Protein AF-A0A525CB48-F1 (afdb_monomer_lite)

Foldseek 3Di:
DDPDPDDLVRVLVVLLVVLLVVQVVVCVVVVDGDQEDEDDQQDDDPSNLNSSVSSRHQAYEGCPDDADDPPPRRSYHHDDDDDPPPDDVVVVVSCVVRVPPPDPPPVVPPDD

pLDDT: mean 87.12, std 16.51, range [39.09, 98.69]

Sequence (112 aa):
PSCYKETTEQFIFRVEQELRQSREALEALSGGPITALAWPWGAYCRAGQRAAQAAGFELLFTTKRGAVRKGSNPLAISRLEVRPHKGLSWFSNRMTIYSQSQFASLYSRIRL

Structure (mmCIF, N/CA/C/O backbone):
data_AF-A0A525CB48-F1
#
_entry.id   AF-A0A525CB48-F1
#
loop_
_atom_site.group_PDB
_atom_site.id
_atom_site.type_symbol
_atom_site.label_atom_id
_atom_site.label_alt_id
_atom_site.label_comp_id
_atom_site.label_asym_id
_atom_site.label_entity_id
_atom_site.label_seq_id
_atom_site.pdbx_PDB_ins_code
_atom_site.Cartn_x
_atom_site.Cartn_y
_atom_site.Cartn_z
_atom_site.occupancy
_atom_site.B_iso_or_equiv
_atom_site.auth_seq_id
_atom_site.auth_comp_id
_atom_site.auth_asym_id
_atom_site.auth_atom_id
_atom_site.pdbx_PDB_model_num
ATOM 1 N N . PRO A 1 1 ? -7.698 32.777 -1.519 1.00 44.69 1 PRO A N 1
ATOM 2 C CA . PRO A 1 1 ? -8.746 31.784 -1.171 1.00 44.69 1 PRO A CA 1
ATOM 3 C C . PRO A 1 1 ? -8.327 30.380 -1.632 1.00 44.69 1 PRO A C 1
ATOM 5 O O . PRO A 1 1 ? -8.231 30.136 -2.829 1.00 44.69 1 PRO A O 1
ATOM 8 N N . SER A 1 2 ? -7.980 29.497 -0.692 1.00 44.84 2 SER A N 1
ATOM 9 C CA . SER A 1 2 ? -7.619 28.108 -1.007 1.00 44.84 2 SER A CA 1
ATOM 10 C C . SER A 1 2 ? -8.857 27.362 -1.515 1.00 44.84 2 SER A C 1
ATOM 12 O O . SER A 1 2 ? -9.867 27.321 -0.821 1.00 44.84 2 SER A O 1
ATOM 14 N N . CYS A 1 3 ? -8.798 26.783 -2.718 1.00 46.72 3 CYS A N 1
ATOM 15 C CA . CYS A 1 3 ? -9.889 25.999 -3.320 1.00 46.72 3 CYS A CA 1
ATOM 16 C C . CYS A 1 3 ? -10.165 24.648 -2.625 1.00 46.72 3 CYS A C 1
ATOM 18 O O . CYS A 1 3 ? -11.001 23.886 -3.105 1.00 46.72 3 CYS A O 1
ATOM 20 N N . TYR A 1 4 ? -9.494 24.330 -1.516 1.00 57.72 4 TYR A N 1
ATOM 21 C CA . TYR A 1 4 ? -9.721 23.096 -0.763 1.00 57.72 4 TYR A CA 1
ATOM 22 C C . TYR A 1 4 ? -10.636 23.371 0.432 1.00 57.72 4 TYR A C 1
ATOM 24 O O . TYR A 1 4 ? -10.263 24.089 1.356 1.00 57.72 4 TYR A O 1
ATOM 32 N N . LYS A 1 5 ? -11.857 22.823 0.379 1.00 80.94 5 LYS A N 1
ATOM 33 C CA . LYS A 1 5 ? -12.928 23.039 1.370 1.00 80.94 5 LYS A CA 1
ATOM 34 C C . LYS A 1 5 ? -12.810 22.179 2.638 1.00 80.94 5 LYS A C 1
ATOM 36 O O . LYS A 1 5 ? -13.610 22.370 3.545 1.00 80.94 5 LYS A O 1
ATOM 41 N N . GLU A 1 6 ? -11.870 21.239 2.698 1.00 90.56 6 GLU A N 1
ATOM 42 C CA . GLU A 1 6 ? -11.738 20.283 3.808 1.00 90.56 6 GLU A CA 1
ATOM 43 C C . GLU A 1 6 ? -10.458 20.513 4.629 1.00 90.56 6 GLU A C 1
ATOM 45 O O . GLU A 1 6 ? -9.407 20.856 4.080 1.00 90.56 6 GLU A O 1
ATOM 50 N N . THR A 1 7 ? -10.542 20.316 5.950 1.00 94.44 7 THR A N 1
ATOM 51 C CA . THR A 1 7 ? -9.368 20.255 6.837 1.00 94.44 7 THR A CA 1
ATOM 52 C C . THR A 1 7 ? -8.618 18.930 6.673 1.00 94.44 7 THR A C 1
ATOM 54 O O . THR A 1 7 ? -9.118 17.975 6.074 1.00 94.44 7 THR A O 1
ATOM 57 N N . THR A 1 8 ? -7.411 18.835 7.241 1.00 94.31 8 THR A N 1
ATOM 58 C CA . THR A 1 8 ? -6.626 17.587 7.215 1.00 94.31 8 THR A CA 1
ATOM 59 C C . THR A 1 8 ? -7.371 16.441 7.904 1.00 94.31 8 THR A C 1
ATOM 61 O O . THR A 1 8 ? -7.343 15.312 7.426 1.00 94.31 8 THR A O 1
ATOM 64 N N . GLU A 1 9 ? -8.048 16.720 9.014 1.00 95.44 9 GLU A N 1
ATOM 65 C CA . GLU A 1 9 ? -8.805 15.751 9.808 1.00 95.44 9 GLU A CA 1
ATOM 66 C C . GLU A 1 9 ? -10.043 15.270 9.050 1.00 95.44 9 GLU A C 1
ATOM 68 O O . GLU A 1 9 ? -10.304 14.070 9.004 1.00 95.44 9 GLU A O 1
ATOM 73 N N . GLN A 1 10 ? -10.760 16.191 8.395 1.00 95.94 10 GLN A N 1
ATOM 74 C CA . GLN A 1 10 ? -11.903 15.860 7.542 1.00 95.94 10 GLN A CA 1
ATOM 75 C C . GLN A 1 10 ? -11.477 14.988 6.356 1.00 95.94 10 GLN A C 1
ATOM 77 O O . GLN A 1 10 ? -12.125 13.980 6.075 1.00 95.94 10 GLN A O 1
ATOM 82 N N . PHE A 1 11 ? -10.353 15.326 5.715 1.00 95.44 11 PHE A N 1
ATOM 83 C CA . PHE A 1 11 ? -9.765 14.508 4.656 1.00 95.44 11 PHE A CA 1
ATOM 84 C C . PHE A 1 11 ? -9.425 13.099 5.162 1.00 95.44 11 PHE A C 1
ATOM 86 O O . PHE A 1 11 ? -9.773 12.114 4.512 1.00 95.44 11 PHE A O 1
ATOM 93 N N . ILE A 1 12 ? -8.74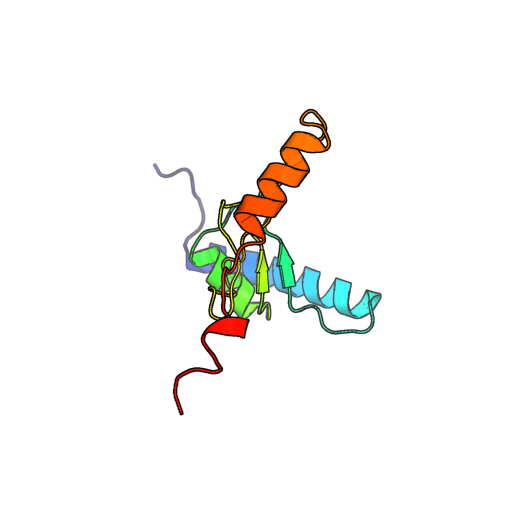7 12.992 6.314 1.00 97.44 12 ILE A N 1
ATOM 94 C CA . ILE A 1 12 ? -8.338 11.698 6.882 1.00 97.44 12 ILE A CA 1
ATOM 95 C C . ILE A 1 12 ? -9.566 10.838 7.162 1.00 97.44 12 ILE A C 1
ATOM 97 O O . ILE A 1 12 ? -9.600 9.699 6.710 1.00 97.44 12 ILE A O 1
ATOM 101 N N . PHE A 1 13 ? -10.569 11.393 7.845 1.00 97.75 13 PHE A N 1
ATOM 102 C CA . PHE A 1 13 ? -11.792 10.674 8.185 1.00 97.75 13 PHE A CA 1
ATOM 103 C C . PHE A 1 13 ? -12.523 10.183 6.932 1.00 97.75 13 PHE A C 1
ATOM 105 O O . PHE A 1 13 ? -12.840 9.003 6.825 1.00 97.75 13 PHE A O 1
ATOM 112 N N . ARG A 1 14 ? -12.742 11.060 5.943 1.00 97.62 14 ARG A N 1
ATOM 113 C CA . ARG A 1 14 ? -13.435 10.690 4.701 1.00 97.62 14 ARG A CA 1
ATOM 114 C C . ARG A 1 14 ? -12.723 9.547 3.975 1.00 97.62 14 ARG A C 1
ATOM 116 O O . ARG A 1 14 ? -13.354 8.553 3.632 1.00 97.62 14 ARG A O 1
ATOM 123 N N . VAL A 1 15 ? -11.410 9.674 3.775 1.00 97.94 15 VAL A N 1
ATOM 124 C CA . VAL A 1 15 ? -10.616 8.667 3.054 1.00 97.94 15 VAL A CA 1
ATOM 125 C C . VAL A 1 15 ? -10.525 7.359 3.840 1.00 97.94 15 VAL A C 1
ATOM 127 O O . VAL A 1 15 ? -10.593 6.290 3.247 1.00 97.94 15 VAL A O 1
ATOM 130 N N . GLU A 1 16 ? -10.399 7.414 5.164 1.00 98.56 16 GLU A N 1
ATOM 131 C CA . GLU A 1 16 ? -10.404 6.224 6.020 1.00 98.56 16 GLU A CA 1
ATOM 132 C C . GLU A 1 16 ? -11.714 5.442 5.869 1.00 98.56 16 GLU A C 1
ATOM 134 O O . GLU A 1 16 ? -11.672 4.228 5.683 1.00 98.56 16 GLU A O 1
ATOM 139 N N . GLN A 1 17 ? -12.866 6.122 5.912 1.00 98.62 17 GLN A N 1
ATOM 140 C CA . GLN A 1 17 ? -14.170 5.471 5.768 1.00 98.62 17 GLN A CA 1
ATOM 141 C C . GLN A 1 17 ? -14.335 4.826 4.388 1.00 98.62 17 GLN A C 1
ATOM 143 O O . GLN A 1 17 ? -14.719 3.662 4.307 1.00 98.62 17 GLN A O 1
ATOM 148 N N . GLU A 1 18 ? -13.987 5.541 3.312 1.00 98.38 18 GLU A N 1
ATOM 149 C CA . GLU A 1 18 ? -14.030 5.002 1.944 1.00 98.38 18 GLU A CA 1
ATOM 150 C C . GLU A 1 18 ? -13.149 3.749 1.804 1.00 98.38 18 GLU A C 1
ATOM 152 O O . GLU A 1 18 ? -13.578 2.717 1.280 1.00 98.38 18 GLU A O 1
ATOM 157 N N . LEU A 1 19 ? -11.916 3.816 2.314 1.00 98.50 19 LEU A N 1
ATOM 158 C CA . LEU A 1 19 ? -10.965 2.712 2.256 1.00 98.50 19 LEU A CA 1
ATOM 159 C C . LEU A 1 19 ? -11.412 1.516 3.107 1.00 98.50 19 LEU A C 1
ATOM 161 O O . LEU A 1 19 ? -11.286 0.378 2.655 1.00 98.50 19 LEU A O 1
ATOM 165 N N . ARG A 1 20 ? -11.966 1.753 4.303 1.00 98.69 20 ARG A N 1
ATOM 166 C CA . ARG A 1 20 ? -12.502 0.697 5.174 1.00 98.69 20 ARG A CA 1
ATOM 167 C C . ARG A 1 20 ? -13.671 -0.025 4.513 1.00 98.69 20 ARG A C 1
ATOM 169 O O . ARG A 1 20 ? -13.649 -1.249 4.445 1.00 98.69 20 ARG A O 1
ATOM 176 N N . GLN A 1 21 ? -14.638 0.718 3.979 1.00 98.56 21 GLN A N 1
ATOM 177 C CA . GLN A 1 21 ? -15.799 0.140 3.298 1.00 98.56 21 GLN A CA 1
ATOM 178 C C . GLN A 1 21 ? -15.374 -0.699 2.088 1.00 98.56 21 GLN A C 1
ATOM 180 O O . GLN A 1 21 ? -15.849 -1.819 1.906 1.00 98.56 21 GLN A O 1
ATOM 185 N N . SER A 1 22 ? -14.428 -0.196 1.286 1.00 98.19 22 SER A N 1
ATOM 186 C CA . S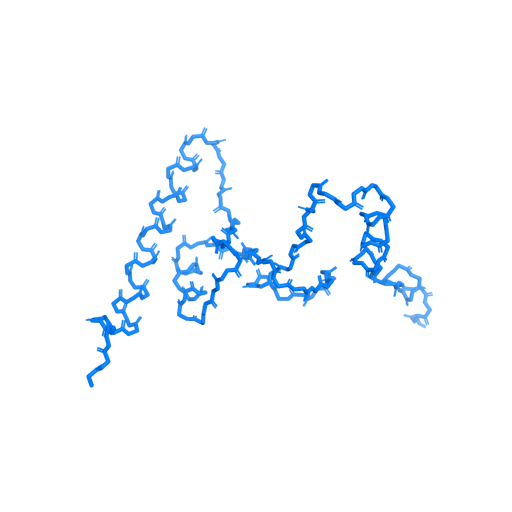ER A 1 22 ? -13.877 -0.957 0.161 1.00 98.19 22 SER A CA 1
ATOM 187 C C . SER A 1 22 ? -13.167 -2.233 0.616 1.00 98.19 22 SER A C 1
ATOM 189 O O . SER A 1 22 ? -13.297 -3.259 -0.050 1.00 98.19 22 SER A O 1
ATOM 191 N N . ARG A 1 23 ? -12.401 -2.175 1.712 1.00 98.44 23 ARG A N 1
ATOM 192 C CA . ARG A 1 23 ? -11.706 -3.334 2.282 1.00 98.44 23 ARG A CA 1
ATOM 193 C C . ARG A 1 23 ? -12.709 -4.400 2.711 1.00 98.44 23 ARG A C 1
ATOM 195 O O . ARG A 1 23 ? -12.623 -5.523 2.235 1.00 98.44 23 ARG A O 1
ATOM 202 N N . GLU A 1 24 ? -13.687 -4.033 3.534 1.00 98.38 24 GLU A N 1
ATOM 203 C CA . GLU A 1 24 ? -14.706 -4.947 4.069 1.00 98.38 24 GLU A CA 1
ATOM 204 C C . GLU A 1 24 ? -15.530 -5.607 2.955 1.00 98.38 24 GLU A C 1
ATOM 206 O O . GLU A 1 24 ? -15.774 -6.812 2.994 1.00 98.38 24 GLU A O 1
ATOM 211 N N . ALA A 1 25 ? -15.890 -4.850 1.914 1.00 98.44 25 ALA A N 1
ATOM 212 C CA . ALA A 1 25 ? -16.582 -5.399 0.751 1.00 98.44 25 ALA A CA 1
ATOM 213 C C . ALA A 1 25 ? -15.732 -6.445 0.006 1.00 98.44 25 ALA A C 1
ATOM 215 O O . ALA A 1 25 ? -16.238 -7.498 -0.380 1.00 98.44 25 ALA A O 1
ATOM 216 N N . LEU A 1 26 ? -14.434 -6.186 -0.183 1.00 98.25 26 LEU A N 1
ATOM 217 C CA . LEU A 1 26 ? -13.521 -7.137 -0.821 1.00 98.25 26 LEU A CA 1
ATOM 218 C C . LEU A 1 26 ? -13.242 -8.358 0.064 1.00 98.25 26 LEU A C 1
ATOM 220 O O . LEU A 1 26 ? -13.114 -9.463 -0.460 1.00 98.25 26 LEU A O 1
ATOM 224 N N . GLU A 1 27 ? -13.183 -8.197 1.384 1.00 98.44 27 GLU A N 1
ATOM 225 C CA . GLU A 1 27 ? -13.034 -9.310 2.331 1.00 98.44 27 GLU A CA 1
ATOM 226 C C . GLU A 1 27 ? -14.257 -10.229 2.297 1.00 98.44 27 GLU A C 1
ATOM 228 O O . GLU A 1 27 ? -14.106 -11.445 2.189 1.00 98.44 27 GLU A O 1
ATOM 233 N N . ALA A 1 28 ? -15.464 -9.657 2.278 1.00 98.38 28 ALA A N 1
ATOM 234 C CA . ALA A 1 28 ? -16.703 -10.420 2.143 1.00 98.38 28 ALA A CA 1
ATOM 235 C C . ALA A 1 28 ? -16.765 -11.223 0.830 1.00 98.38 28 ALA A C 1
ATOM 237 O O . ALA A 1 28 ? -17.276 -12.340 0.815 1.00 98.38 28 ALA A O 1
ATOM 238 N N . LEU A 1 29 ? -16.225 -10.676 -0.266 1.00 98.06 29 LEU A N 1
ATOM 239 C CA . LEU A 1 29 ? -16.189 -11.345 -1.571 1.00 98.06 29 LEU A CA 1
ATOM 240 C C . LEU A 1 29 ? -15.079 -12.397 -1.689 1.00 98.06 29 LEU A C 1
ATOM 242 O O . LEU A 1 29 ? -15.275 -13.430 -2.324 1.00 98.06 29 LEU A O 1
ATOM 246 N N . SER A 1 30 ? -13.901 -12.120 -1.132 1.00 96.81 30 SER A N 1
ATOM 247 C CA . SER A 1 30 ? -12.715 -12.976 -1.275 1.00 96.81 30 SER A CA 1
ATOM 248 C C . SER A 1 30 ? -12.594 -14.049 -0.192 1.00 96.81 30 SER A C 1
ATOM 250 O O . SER A 1 30 ? -11.853 -15.013 -0.379 1.00 96.81 30 SER A O 1
ATOM 252 N N . GLY A 1 31 ? -13.304 -13.898 0.931 1.00 96.88 31 GLY A N 1
ATOM 253 C CA . GLY A 1 31 ? -13.251 -14.816 2.071 1.00 96.88 31 GLY A CA 1
ATOM 254 C C . GLY A 1 31 ? -11.952 -14.738 2.879 1.00 96.88 31 GLY A C 1
ATOM 255 O O . GLY A 1 31 ? -11.696 -15.610 3.708 1.00 96.88 31 GLY A O 1
ATOM 256 N N . GLY A 1 32 ? -11.117 -13.725 2.642 1.00 96.44 32 GLY A N 1
ATOM 257 C CA . GLY A 1 32 ? -9.836 -13.542 3.315 1.00 96.44 32 GLY A CA 1
ATOM 258 C C . GLY A 1 32 ? -9.525 -12.068 3.570 1.00 96.44 32 GLY A C 1
ATOM 259 O O . GLY A 1 32 ? -10.207 -11.200 3.032 1.00 96.44 32 GLY A O 1
ATOM 260 N N . PRO A 1 33 ? -8.506 -11.776 4.395 1.00 97.44 33 PRO A N 1
ATOM 261 C CA . PRO A 1 33 ? -8.157 -10.410 4.762 1.00 97.44 33 PRO A CA 1
ATOM 262 C C . PRO A 1 33 ? -7.567 -9.634 3.581 1.00 97.44 33 PRO A C 1
ATOM 264 O O . PRO A 1 33 ? -6.758 -10.156 2.809 1.00 97.44 33 PRO A O 1
ATOM 267 N N . ILE A 1 34 ? -7.906 -8.350 3.492 1.00 98.19 34 ILE A N 1
ATOM 268 C CA . ILE A 1 34 ? -7.373 -7.425 2.491 1.00 98.19 34 ILE A CA 1
ATOM 269 C C . ILE A 1 34 ? -6.477 -6.409 3.197 1.00 98.19 34 ILE A C 1
ATOM 271 O O . ILE A 1 34 ? -6.941 -5.447 3.799 1.00 98.19 34 ILE A O 1
ATOM 275 N N . THR A 1 35 ? -5.163 -6.609 3.101 1.00 98.00 35 THR A N 1
ATOM 276 C CA . THR A 1 35 ? -4.159 -5.783 3.802 1.00 98.00 35 THR A CA 1
ATOM 277 C C . THR A 1 35 ? -3.366 -4.862 2.873 1.00 98.00 35 THR A C 1
ATOM 279 O O . THR A 1 35 ? -2.545 -4.063 3.329 1.00 98.00 35 THR A O 1
ATOM 282 N N . ALA A 1 36 ? -3.601 -4.936 1.561 1.00 98.06 36 ALA A N 1
ATOM 283 C CA . ALA A 1 36 ? -2.852 -4.199 0.548 1.00 98.06 36 ALA A CA 1
ATOM 284 C C . ALA A 1 36 ? -3.727 -3.204 -0.226 1.00 98.06 36 ALA A C 1
ATOM 286 O O . ALA A 1 36 ? -4.806 -3.547 -0.701 1.00 98.06 36 ALA A O 1
ATOM 287 N N . LEU A 1 37 ? -3.215 -1.986 -0.416 1.00 98.31 37 LEU A N 1
ATOM 288 C CA . LEU A 1 37 ? -3.840 -0.919 -1.196 1.00 98.31 37 LEU A CA 1
ATOM 289 C C . LEU A 1 37 ? -2.921 -0.492 -2.338 1.00 98.31 37 LEU A C 1
ATOM 291 O O . LEU A 1 37 ? -1.738 -0.232 -2.129 1.00 98.31 37 LEU A O 1
ATOM 295 N N . ALA A 1 38 ? -3.466 -0.326 -3.541 1.00 97.62 38 ALA A N 1
ATOM 296 C CA . ALA A 1 38 ? -2.776 0.343 -4.637 1.00 97.62 38 ALA A CA 1
ATOM 297 C C . ALA A 1 38 ? -3.367 1.735 -4.858 1.00 97.62 38 ALA A C 1
ATOM 299 O O . ALA A 1 38 ? -4.530 1.865 -5.228 1.00 97.62 38 ALA A O 1
ATOM 300 N N . TRP A 1 39 ? -2.554 2.777 -4.672 1.00 96.75 39 TRP A N 1
ATOM 301 C CA . TRP A 1 39 ? -3.009 4.148 -4.873 1.00 96.75 39 TRP A CA 1
ATOM 302 C C . TRP A 1 39 ? -3.428 4.386 -6.331 1.00 96.75 39 TRP A C 1
ATOM 304 O O . TRP A 1 39 ? -2.651 4.054 -7.243 1.00 96.75 39 TRP A O 1
ATOM 314 N N . PRO A 1 40 ? -4.592 5.016 -6.575 1.00 94.88 40 PRO A N 1
ATOM 315 C CA . PRO A 1 40 ? -4.967 5.505 -7.895 1.00 94.88 40 PRO A CA 1
ATOM 316 C C . PRO A 1 40 ? -3.866 6.394 -8.474 1.00 94.88 40 PRO A C 1
ATOM 318 O O . PRO A 1 40 ? -3.336 7.279 -7.798 1.00 94.88 40 PRO A O 1
ATOM 321 N N . TRP A 1 41 ? -3.450 6.093 -9.707 1.00 93.31 41 TRP A N 1
ATOM 322 C CA . TRP A 1 41 ? -2.322 6.746 -10.393 1.00 93.31 41 TRP A CA 1
ATOM 323 C C . TRP A 1 41 ? -0.986 6.727 -9.616 1.00 93.31 41 TRP A C 1
ATOM 325 O O . TRP A 1 41 ? -0.027 7.385 -10.010 1.00 93.31 41 TRP A O 1
ATOM 335 N N . GLY A 1 42 ? -0.896 5.964 -8.520 1.00 93.38 42 GLY A N 1
ATOM 336 C CA . GLY A 1 42 ? 0.229 5.960 -7.587 1.00 93.38 42 GLY A CA 1
ATOM 337 C C . GLY A 1 42 ? 0.400 7.238 -6.759 1.00 93.38 42 GLY A C 1
ATOM 338 O O . GLY A 1 42 ? 1.460 7.411 -6.149 1.00 93.38 42 GLY A O 1
ATOM 339 N N . ALA A 1 43 ? -0.597 8.125 -6.741 1.00 93.75 43 ALA A N 1
ATOM 340 C CA . ALA A 1 43 ? -0.547 9.400 -6.035 1.00 93.75 43 ALA A CA 1
ATOM 341 C C . ALA A 1 43 ? -0.972 9.245 -4.567 1.00 93.75 43 ALA A C 1
ATOM 343 O O . ALA A 1 43 ? -1.991 8.632 -4.267 1.00 93.75 43 ALA A O 1
ATOM 344 N N . TYR A 1 44 ? -0.192 9.816 -3.646 1.00 94.62 44 TYR A N 1
ATOM 345 C CA . TYR A 1 44 ? -0.485 9.772 -2.212 1.00 94.62 44 TYR A CA 1
ATOM 346 C C . TYR A 1 44 ? 0.133 10.961 -1.470 1.00 94.62 44 TYR A C 1
ATOM 348 O O . TYR A 1 44 ? 1.094 11.583 -1.933 1.00 94.62 44 TYR A O 1
ATOM 356 N N . CYS A 1 45 ? -0.383 11.224 -0.270 1.00 95.25 45 CYS A N 1
ATOM 357 C CA . CYS A 1 45 ? 0.149 12.193 0.683 1.00 95.25 45 CYS A CA 1
ATOM 358 C C . CYS A 1 45 ? 0.229 11.573 2.090 1.00 95.25 45 CYS A C 1
ATOM 360 O O . CYS A 1 45 ? -0.311 10.494 2.337 1.00 95.25 45 CYS A O 1
ATOM 362 N N . ARG A 1 46 ? 0.877 12.264 3.039 1.00 95.88 46 ARG A N 1
ATOM 363 C CA . ARG A 1 46 ? 0.996 11.780 4.430 1.00 95.88 46 ARG A CA 1
ATOM 364 C C . ARG A 1 46 ? -0.361 11.614 5.123 1.00 95.88 46 ARG A C 1
ATOM 366 O O . ARG A 1 46 ? -0.516 10.726 5.950 1.00 95.88 46 ARG A O 1
ATOM 373 N N . ALA A 1 47 ? -1.334 12.474 4.815 1.00 96.56 47 ALA A N 1
ATOM 374 C CA . ALA A 1 47 ? -2.691 12.345 5.346 1.00 96.56 47 ALA A CA 1
ATOM 375 C C . ALA A 1 47 ? -3.383 11.083 4.799 1.00 96.56 47 ALA A C 1
ATOM 377 O O . ALA A 1 47 ? -3.953 10.323 5.570 1.00 96.56 47 ALA A O 1
ATOM 378 N N . GLY A 1 48 ? -3.229 10.794 3.502 1.00 97.31 48 GLY A N 1
ATOM 379 C CA . GLY A 1 48 ? -3.773 9.583 2.880 1.00 97.31 48 GLY A CA 1
ATOM 380 C C . GLY A 1 48 ? -3.147 8.302 3.430 1.00 97.31 48 GLY A C 1
ATOM 381 O O . GLY A 1 48 ? -3.857 7.341 3.690 1.00 97.31 48 GLY A O 1
ATOM 382 N N . GLN A 1 49 ? -1.835 8.299 3.692 1.00 97.81 49 GLN A N 1
ATOM 383 C CA . GLN A 1 49 ? -1.180 7.161 4.350 1.00 97.81 49 GLN A CA 1
ATOM 384 C C . GLN A 1 49 ? -1.746 6.911 5.752 1.00 97.81 49 GLN A C 1
ATOM 386 O O . GLN A 1 49 ? -2.045 5.769 6.079 1.00 97.81 49 GLN A O 1
ATOM 391 N N . ARG A 1 50 ? -1.955 7.971 6.548 1.00 98.00 50 ARG A N 1
ATOM 392 C CA . ARG A 1 50 ? -2.585 7.855 7.874 1.00 98.00 50 ARG A CA 1
ATOM 393 C C . ARG A 1 50 ? -3.997 7.273 7.784 1.00 98.00 50 ARG A C 1
ATOM 395 O O . ARG A 1 50 ? -4.310 6.353 8.531 1.00 98.00 50 ARG A O 1
ATOM 402 N N . ALA A 1 51 ? -4.805 7.763 6.847 1.00 98.25 51 ALA A N 1
ATOM 403 C CA . ALA A 1 51 ? -6.148 7.245 6.601 1.00 98.25 51 ALA A CA 1
ATOM 404 C C . ALA A 1 51 ? -6.135 5.759 6.196 1.00 98.25 51 ALA A C 1
ATOM 406 O O . ALA A 1 51 ? -6.892 4.964 6.741 1.00 98.25 51 ALA A O 1
ATOM 407 N N . ALA A 1 52 ? -5.229 5.358 5.299 1.00 98.44 52 ALA A N 1
ATOM 408 C CA . ALA A 1 52 ? -5.100 3.965 4.871 1.00 98.44 52 ALA A CA 1
ATOM 409 C C . ALA A 1 52 ? -4.663 3.034 6.015 1.00 98.44 52 ALA A C 1
ATOM 411 O O . ALA A 1 52 ? -5.206 1.941 6.157 1.00 98.44 52 ALA A O 1
ATOM 412 N N . GLN A 1 53 ? -3.733 3.473 6.867 1.00 98.38 53 GLN A N 1
ATOM 413 C CA . GLN A 1 53 ? -3.337 2.704 8.051 1.00 98.38 53 GLN A CA 1
ATOM 414 C C . GLN A 1 53 ? -4.496 2.556 9.045 1.00 98.38 53 GLN A C 1
ATOM 416 O O . GLN A 1 53 ? -4.739 1.459 9.536 1.00 98.38 53 GLN A O 1
ATOM 421 N N . ALA A 1 54 ? -5.249 3.630 9.302 1.00 98.31 54 ALA A N 1
ATOM 422 C CA . ALA A 1 54 ? -6.437 3.588 10.161 1.00 98.31 54 ALA A CA 1
ATOM 423 C C . ALA A 1 54 ? -7.566 2.706 9.586 1.00 98.31 54 ALA A C 1
ATOM 425 O O . ALA A 1 54 ? -8.362 2.134 10.334 1.00 98.31 54 ALA A O 1
ATOM 426 N N . ALA A 1 55 ? -7.614 2.548 8.261 1.00 98.38 55 ALA A N 1
ATOM 427 C CA . ALA A 1 55 ? -8.518 1.629 7.575 1.00 98.38 55 ALA A CA 1
ATOM 428 C C . ALA A 1 55 ? -8.053 0.155 7.600 1.00 98.38 55 ALA A C 1
ATOM 430 O O . ALA A 1 55 ? -8.806 -0.712 7.155 1.00 98.38 55 ALA A O 1
ATOM 431 N N . GLY A 1 56 ? -6.858 -0.141 8.131 1.00 98.00 56 GLY A N 1
ATOM 432 C CA . GLY A 1 56 ? -6.327 -1.502 8.292 1.00 98.00 56 GLY A CA 1
ATOM 433 C C . GLY A 1 56 ? -5.367 -1.970 7.194 1.00 98.00 56 GLY A C 1
ATOM 434 O O . GLY A 1 56 ? -5.044 -3.152 7.135 1.00 98.00 56 GLY A O 1
ATOM 435 N N . PHE A 1 57 ? -4.898 -1.077 6.317 1.00 98.56 57 PHE A N 1
ATOM 436 C CA . PHE A 1 57 ? -3.925 -1.439 5.284 1.00 98.56 57 PHE A CA 1
ATOM 437 C C . PHE A 1 57 ? -2.487 -1.412 5.812 1.00 98.56 57 PHE A C 1
ATOM 439 O O . PHE A 1 57 ? -2.040 -0.441 6.425 1.00 98.56 57 PHE A O 1
ATOM 446 N N . GLU A 1 58 ? -1.735 -2.458 5.486 1.00 98.00 58 GLU A N 1
ATOM 447 C CA . GLU A 1 58 ? -0.335 -2.648 5.872 1.00 98.00 58 GLU A CA 1
ATOM 448 C C . GLU A 1 58 ? 0.627 -2.329 4.721 1.00 98.00 58 GLU A C 1
ATOM 450 O O . GLU A 1 58 ? 1.724 -1.816 4.943 1.00 98.00 58 GLU A O 1
ATOM 455 N N . LEU A 1 59 ? 0.213 -2.609 3.479 1.00 98.00 59 LEU A N 1
ATOM 456 C CA . LEU A 1 59 ? 1.034 -2.459 2.276 1.00 98.00 59 LEU A CA 1
ATOM 457 C C . LEU A 1 59 ? 0.407 -1.436 1.327 1.00 98.00 59 LEU A C 1
ATOM 459 O O . LEU A 1 59 ? -0.692 -1.646 0.822 1.00 98.00 59 LEU A O 1
ATOM 463 N N . LEU A 1 60 ? 1.114 -0.342 1.035 1.00 98.12 60 LEU A N 1
ATOM 464 C CA . LEU A 1 60 ? 0.619 0.730 0.166 1.00 98.12 60 LEU A CA 1
ATOM 465 C C . LEU A 1 60 ? 1.488 0.858 -1.089 1.00 98.12 60 LEU A C 1
ATOM 467 O O . LEU A 1 60 ? 2.637 1.305 -1.035 1.00 98.12 60 LEU A O 1
ATOM 471 N N . PHE A 1 61 ? 0.927 0.498 -2.238 1.00 97.69 61 PHE A N 1
ATOM 472 C CA . PHE A 1 61 ? 1.606 0.488 -3.527 1.00 97.69 61 PHE A CA 1
ATOM 473 C C . PHE A 1 61 ? 1.448 1.809 -4.281 1.00 97.69 61 PHE A C 1
ATOM 475 O O . PHE A 1 61 ? 0.363 2.375 -4.405 1.00 97.69 61 PHE A O 1
ATOM 482 N N . THR A 1 62 ? 2.547 2.261 -4.872 1.00 95.94 62 THR A N 1
ATOM 483 C CA . THR A 1 62 ? 2.680 3.511 -5.625 1.00 95.94 62 THR A CA 1
ATOM 484 C C . THR A 1 62 ? 3.263 3.214 -7.009 1.00 95.94 62 THR A C 1
ATOM 486 O O . THR A 1 62 ? 3.731 2.109 -7.272 1.00 95.94 62 THR A O 1
ATOM 489 N N . THR A 1 63 ? 3.263 4.197 -7.903 1.00 93.38 63 THR A N 1
ATOM 490 C CA . THR A 1 63 ? 3.974 4.141 -9.197 1.00 93.38 63 THR A CA 1
ATOM 491 C C . THR A 1 63 ? 5.217 5.034 -9.196 1.00 93.38 63 THR A C 1
ATOM 493 O O . THR A 1 63 ? 5.827 5.270 -10.242 1.00 93.38 63 THR A O 1
ATOM 496 N N . LYS A 1 64 ? 5.627 5.540 -8.019 1.00 89.50 64 LYS A N 1
ATOM 497 C CA . LYS A 1 64 ? 6.904 6.243 -7.883 1.00 89.50 64 LYS A CA 1
ATOM 498 C C . LYS A 1 64 ? 8.030 5.271 -8.222 1.00 89.50 64 LYS A C 1
ATOM 500 O O . LYS A 1 64 ? 7.985 4.095 -7.872 1.00 89.50 64 LYS A O 1
ATOM 505 N N . ARG A 1 65 ? 9.041 5.769 -8.934 1.00 85.38 65 ARG A N 1
ATOM 506 C CA . ARG A 1 65 ? 10.195 4.960 -9.335 1.00 85.38 65 ARG A CA 1
ATOM 507 C C . ARG A 1 65 ? 11.001 4.570 -8.098 1.00 85.38 65 ARG A C 1
ATOM 509 O O . ARG A 1 65 ? 11.384 5.441 -7.323 1.00 85.38 65 ARG A O 1
ATOM 516 N N . GLY A 1 66 ? 11.320 3.289 -7.972 1.00 85.19 66 GLY A N 1
ATOM 517 C CA . GLY A 1 66 ? 12.136 2.770 -6.881 1.00 85.19 66 GLY A CA 1
ATOM 518 C C . GLY A 1 66 ? 12.256 1.253 -6.956 1.00 85.19 66 GLY A C 1
ATOM 519 O O . GLY A 1 66 ? 11.376 0.588 -7.496 1.00 85.19 66 GLY A O 1
ATOM 520 N N . ALA A 1 67 ? 13.359 0.715 -6.438 1.00 85.00 67 ALA A N 1
ATOM 521 C CA . ALA A 1 67 ? 13.517 -0.721 -6.236 1.00 85.00 67 ALA A CA 1
ATOM 522 C C . ALA A 1 67 ? 13.016 -1.095 -4.837 1.00 85.00 67 ALA A C 1
ATOM 524 O O . ALA A 1 67 ? 13.295 -0.384 -3.869 1.00 85.00 67 ALA A O 1
ATOM 525 N N . VAL A 1 68 ? 12.305 -2.215 -4.731 1.00 87.94 68 VAL A N 1
ATOM 526 C CA . VAL A 1 68 ? 11.833 -2.758 -3.453 1.00 87.94 68 VAL A CA 1
ATOM 527 C C . VAL A 1 68 ? 12.843 -3.790 -2.956 1.00 87.94 68 VAL A C 1
ATOM 529 O O . VAL A 1 68 ? 13.276 -4.668 -3.695 1.00 87.94 68 VAL A O 1
ATOM 532 N N . ARG A 1 69 ? 13.247 -3.660 -1.695 1.00 85.50 69 ARG A N 1
ATOM 533 C CA . ARG A 1 69 ? 14.204 -4.534 -0.993 1.00 85.50 69 ARG A CA 1
ATOM 534 C C . ARG A 1 69 ? 13.721 -4.805 0.430 1.00 85.50 69 ARG A C 1
ATOM 536 O O . ARG A 1 69 ? 12.879 -4.065 0.941 1.00 85.50 69 ARG A O 1
ATOM 543 N N . LYS A 1 70 ? 14.278 -5.820 1.097 1.00 85.00 70 LYS A N 1
ATOM 544 C CA . LYS A 1 70 ? 14.017 -6.068 2.526 1.00 85.00 70 LYS A CA 1
ATOM 545 C C . LYS A 1 70 ? 14.256 -4.781 3.333 1.00 85.00 70 LYS A C 1
ATOM 547 O O . LYS A 1 70 ? 15.276 -4.125 3.143 1.00 85.00 70 LYS A O 1
ATOM 552 N N . GLY A 1 71 ? 13.299 -4.409 4.184 1.00 86.62 71 GLY A N 1
ATOM 553 C CA . GLY A 1 71 ? 13.333 -3.162 4.961 1.00 86.62 71 GLY A CA 1
ATOM 554 C C . GLY A 1 71 ? 12.841 -1.909 4.223 1.00 86.62 71 GLY A C 1
ATOM 555 O O . GLY A 1 71 ? 12.897 -0.820 4.786 1.00 86.62 71 GLY A O 1
ATOM 556 N N . SER A 1 72 ? 12.353 -2.027 2.981 1.00 89.88 72 SER A N 1
ATOM 557 C CA . SER A 1 72 ? 11.699 -0.898 2.300 1.00 89.88 72 SER A CA 1
ATOM 558 C C . SER A 1 72 ? 10.435 -0.470 3.039 1.00 89.88 72 SER A C 1
ATOM 560 O O . SER A 1 72 ? 9.772 -1.291 3.666 1.00 89.88 72 SER A O 1
ATOM 562 N N . ASN A 1 73 ? 10.083 0.812 2.924 1.00 93.25 73 ASN A N 1
ATOM 563 C CA . ASN A 1 73 ? 8.896 1.364 3.566 1.00 93.25 73 ASN A CA 1
ATOM 564 C C . ASN A 1 73 ? 7.613 0.672 3.046 1.00 93.25 73 ASN A C 1
ATOM 566 O O . ASN A 1 73 ? 7.272 0.867 1.873 1.00 93.25 73 ASN A O 1
ATOM 570 N N . PRO A 1 74 ? 6.875 -0.074 3.892 1.00 95.81 74 PRO A N 1
ATOM 571 C CA . PRO A 1 74 ? 5.655 -0.766 3.476 1.00 95.81 74 PRO A CA 1
ATOM 572 C C . PRO A 1 74 ? 4.529 0.208 3.096 1.00 95.81 74 PRO A C 1
ATOM 574 O O . PRO A 1 74 ? 3.638 -0.139 2.329 1.00 95.81 74 PRO A O 1
ATOM 577 N N . LEU A 1 75 ? 4.610 1.466 3.535 1.00 96.50 75 LEU A N 1
ATOM 578 C CA . LEU A 1 75 ? 3.629 2.507 3.232 1.00 96.50 75 LEU A CA 1
ATOM 579 C C . LEU A 1 75 ? 3.898 3.232 1.902 1.00 96.50 75 LEU A C 1
ATOM 581 O O . LEU A 1 75 ? 3.190 4.185 1.570 1.00 96.50 75 LEU A O 1
ATOM 585 N N . ALA A 1 76 ? 4.939 2.849 1.158 1.00 95.50 76 ALA A N 1
ATOM 586 C CA . ALA A 1 76 ? 5.285 3.456 -0.127 1.00 95.50 76 ALA A CA 1
ATOM 587 C C . ALA A 1 76 ? 6.031 2.472 -1.049 1.00 95.50 76 ALA A C 1
ATOM 589 O O . ALA A 1 76 ? 7.136 2.743 -1.524 1.00 95.50 76 ALA A O 1
ATOM 590 N N . ILE A 1 77 ? 5.422 1.320 -1.314 1.00 95.56 77 ILE A N 1
ATOM 591 C CA . ILE A 1 77 ? 5.996 0.259 -2.144 1.00 95.56 77 ILE A CA 1
ATOM 592 C C . ILE A 1 77 ? 5.959 0.693 -3.611 1.00 95.56 77 ILE A C 1
ATOM 594 O O . ILE A 1 77 ? 4.910 1.025 -4.158 1.00 95.56 77 ILE A O 1
ATOM 598 N N . SER A 1 78 ? 7.115 0.727 -4.266 1.00 93.88 78 SER A N 1
ATOM 599 C CA . SER A 1 78 ? 7.231 1.153 -5.666 1.00 93.88 78 SER A CA 1
ATOM 600 C C . SER A 1 78 ? 6.798 0.040 -6.624 1.00 93.88 78 SER A C 1
ATOM 602 O O . SER A 1 78 ? 7.201 -1.109 -6.452 1.00 93.88 78 SER A O 1
ATOM 604 N N . ARG A 1 79 ? 6.013 0.376 -7.655 1.00 92.69 79 ARG A N 1
ATOM 605 C CA . ARG A 1 79 ? 5.668 -0.526 -8.766 1.00 92.69 79 ARG A CA 1
ATOM 606 C C . ARG A 1 79 ? 6.259 -0.027 -10.075 1.00 92.69 79 ARG A C 1
ATOM 608 O O . ARG A 1 79 ? 6.232 1.169 -10.365 1.00 92.69 79 ARG A O 1
ATOM 615 N N . LEU A 1 80 ? 6.738 -0.964 -10.889 1.00 90.00 80 LEU A N 1
ATOM 616 C CA . LEU A 1 80 ? 7.123 -0.688 -12.266 1.00 90.00 80 LEU A CA 1
ATOM 617 C C . LEU A 1 80 ? 5.862 -0.540 -13.126 1.00 90.00 80 LEU A C 1
ATOM 619 O O . LEU A 1 80 ? 5.097 -1.485 -13.294 1.00 90.00 80 LEU A O 1
ATOM 623 N N . GLU A 1 81 ? 5.658 0.648 -13.685 1.00 87.94 81 GLU A N 1
ATOM 624 C CA . GLU A 1 81 ? 4.658 0.872 -14.730 1.00 87.94 81 GLU A CA 1
ATOM 625 C C . GLU A 1 81 ? 5.069 0.109 -15.995 1.00 87.94 81 GLU A C 1
ATOM 627 O O . GLU A 1 81 ? 6.176 0.309 -16.495 1.00 87.94 81 GLU A O 1
ATOM 632 N N . VAL A 1 82 ? 4.184 -0.731 -16.535 1.00 88.94 82 VAL A N 1
ATOM 633 C CA . VAL A 1 82 ? 4.391 -1.406 -17.823 1.00 88.94 82 VAL A CA 1
ATOM 634 C C . VAL A 1 82 ? 3.844 -0.524 -18.939 1.00 88.94 82 VAL A C 1
ATOM 636 O O . VAL A 1 82 ? 2.685 -0.118 -18.908 1.00 88.94 82 VAL A O 1
ATOM 639 N N . ARG A 1 83 ? 4.678 -0.220 -19.940 1.00 87.50 83 ARG A N 1
ATOM 640 C CA . ARG A 1 83 ? 4.308 0.651 -21.063 1.00 87.50 83 ARG A CA 1
ATOM 641 C C . ARG A 1 83 ? 4.065 -0.179 -22.323 1.00 87.50 83 ARG A C 1
ATOM 643 O O . ARG A 1 83 ? 5.037 -0.714 -22.859 1.00 87.50 83 ARG A O 1
ATOM 650 N N . PRO A 1 84 ? 2.824 -0.245 -22.841 1.00 84.75 84 PRO A N 1
ATOM 651 C CA . PRO A 1 84 ? 2.479 -1.158 -23.935 1.00 84.75 84 PRO A CA 1
ATOM 652 C C . PRO A 1 84 ? 3.266 -0.875 -25.224 1.00 84.75 84 PRO A C 1
ATOM 654 O O . PRO A 1 84 ? 3.625 -1.794 -25.948 1.00 84.75 84 PRO A O 1
ATOM 657 N N . HIS A 1 85 ? 3.633 0.384 -25.475 1.00 91.38 85 HIS A N 1
ATOM 658 C CA . HIS A 1 85 ? 4.347 0.806 -26.686 1.00 91.38 85 HIS A CA 1
ATOM 659 C C . HIS A 1 85 ? 5.878 0.625 -26.634 1.00 91.38 85 HIS A C 1
ATOM 661 O O . HIS A 1 85 ? 6.567 1.033 -27.565 1.00 91.38 85 HIS A O 1
ATOM 667 N N . LYS A 1 86 ? 6.453 0.102 -25.540 1.00 87.06 86 LYS A N 1
ATOM 668 C CA . LYS A 1 86 ? 7.918 0.053 -25.357 1.00 87.06 86 LYS A CA 1
ATOM 669 C C . LYS A 1 86 ? 8.569 -1.301 -25.683 1.00 87.06 86 LYS A C 1
ATOM 671 O O . LYS A 1 86 ? 9.794 -1.359 -25.765 1.00 87.06 86 LYS A O 1
ATOM 676 N N . GLY A 1 87 ? 7.784 -2.351 -25.929 1.00 91.56 87 GLY A N 1
ATOM 677 C CA . GLY A 1 87 ? 8.281 -3.679 -26.313 1.00 91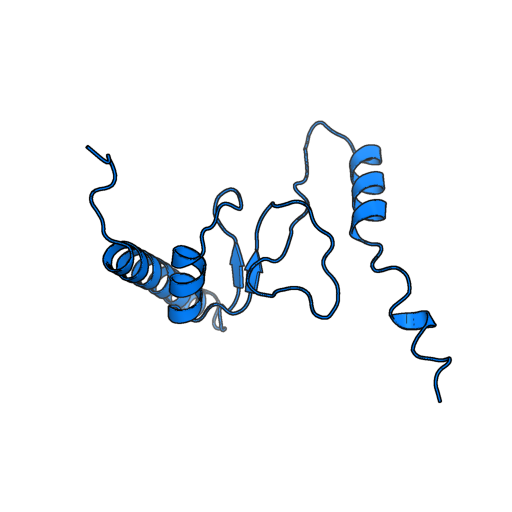.56 87 GLY A CA 1
ATOM 678 C C . GLY A 1 87 ? 9.071 -4.415 -25.217 1.00 91.56 87 GLY A C 1
ATOM 679 O O . GLY A 1 87 ? 9.382 -3.870 -24.154 1.00 91.56 87 GLY A O 1
ATOM 680 N N . LEU A 1 88 ? 9.409 -5.683 -25.480 1.00 92.06 88 LEU A N 1
ATOM 681 C CA . LEU A 1 88 ? 10.035 -6.579 -24.494 1.00 92.06 88 LEU A CA 1
ATOM 682 C C . LEU A 1 88 ? 11.461 -6.172 -24.102 1.00 92.06 88 LEU A C 1
ATOM 684 O O . LEU A 1 88 ? 11.831 -6.321 -22.943 1.00 92.06 88 LEU A O 1
ATOM 688 N N . SER A 1 89 ? 12.250 -5.614 -25.025 1.00 92.00 89 SER A N 1
ATOM 689 C CA . SER A 1 89 ? 13.628 -5.181 -24.729 1.00 92.00 89 SER A CA 1
ATOM 690 C C . SER A 1 89 ? 13.666 -4.076 -23.664 1.00 92.00 89 SER A C 1
ATOM 692 O O . SER A 1 89 ? 14.413 -4.157 -22.686 1.00 92.00 89 SER A O 1
ATOM 694 N N . TRP A 1 90 ? 12.778 -3.080 -23.774 1.00 91.44 90 TRP A N 1
ATOM 695 C CA . TRP A 1 90 ? 12.625 -2.060 -22.737 1.00 91.44 90 TRP A CA 1
ATOM 696 C C . TRP A 1 90 ? 12.175 -2.667 -21.407 1.00 91.44 90 TRP A C 1
ATOM 698 O O . TRP A 1 90 ? 12.711 -2.293 -20.364 1.00 91.44 90 TRP A O 1
ATOM 708 N N . PHE A 1 91 ? 11.212 -3.594 -21.435 1.00 90.44 91 PHE A N 1
ATOM 709 C CA . PHE A 1 91 ? 10.705 -4.230 -20.222 1.00 90.44 91 PHE A CA 1
ATOM 710 C C . PHE A 1 91 ? 11.801 -5.036 -19.520 1.00 90.44 91 PHE A C 1
ATOM 712 O O . PHE A 1 91 ? 12.011 -4.852 -18.325 1.00 90.44 91 PHE A O 1
ATOM 719 N N . SER A 1 92 ? 12.567 -5.833 -20.269 1.00 89.44 92 SER A N 1
ATOM 720 C CA . SER A 1 92 ? 13.712 -6.590 -19.758 1.00 89.44 92 SER A CA 1
ATOM 721 C C . SER A 1 92 ? 14.755 -5.667 -19.131 1.00 89.44 92 SER A C 1
ATOM 723 O O . SER A 1 92 ? 15.186 -5.911 -18.009 1.00 89.44 92 SER A O 1
ATOM 725 N N . ASN A 1 93 ? 15.114 -4.563 -19.795 1.00 89.00 93 ASN A N 1
ATOM 726 C CA . ASN A 1 93 ? 16.052 -3.584 -19.240 1.00 89.00 93 ASN A CA 1
ATOM 727 C C . ASN A 1 93 ? 15.532 -2.973 -17.923 1.00 89.00 93 ASN A C 1
ATOM 729 O O . ASN A 1 93 ? 16.270 -2.835 -16.949 1.00 89.00 93 ASN A O 1
ATOM 733 N N . ARG A 1 94 ? 14.234 -2.645 -17.849 1.00 88.69 94 ARG A N 1
ATOM 734 C CA . ARG A 1 94 ? 13.617 -2.138 -16.613 1.00 88.69 94 ARG A CA 1
ATOM 735 C C . ARG A 1 94 ? 13.604 -3.186 -15.512 1.00 88.69 94 ARG A C 1
ATOM 737 O O . ARG A 1 94 ? 13.952 -2.852 -14.383 1.00 88.69 94 ARG A 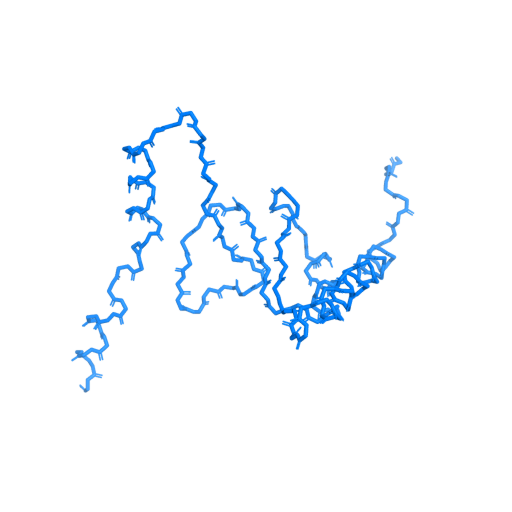O 1
ATOM 744 N N . MET A 1 95 ? 13.257 -4.427 -15.834 1.00 87.88 95 MET A N 1
ATOM 745 C CA . MET A 1 95 ? 13.318 -5.528 -14.883 1.00 87.88 95 MET A CA 1
ATOM 746 C C . MET A 1 95 ? 14.735 -5.688 -14.351 1.00 87.88 95 MET A C 1
ATOM 748 O O . MET A 1 95 ? 14.878 -5.696 -13.143 1.00 87.88 95 MET A O 1
ATOM 752 N N . THR A 1 96 ? 15.776 -5.680 -15.186 1.00 85.12 96 THR A N 1
ATOM 753 C CA . THR A 1 96 ? 17.174 -5.731 -14.722 1.00 85.12 96 THR A CA 1
ATOM 754 C C . THR A 1 96 ? 17.516 -4.596 -13.752 1.00 85.12 96 THR A C 1
ATOM 756 O O . THR A 1 96 ? 18.125 -4.842 -12.717 1.00 85.12 96 THR A O 1
ATOM 759 N N . ILE A 1 97 ? 17.089 -3.360 -14.029 1.00 82.50 97 ILE A N 1
ATOM 760 C CA . ILE A 1 97 ? 17.360 -2.205 -13.154 1.00 82.50 97 ILE A CA 1
ATOM 761 C C . ILE A 1 97 ? 16.649 -2.333 -11.795 1.00 82.50 97 ILE A C 1
ATOM 763 O O . ILE A 1 97 ? 17.215 -1.973 -10.764 1.00 82.50 97 ILE A O 1
ATOM 767 N N . TYR A 1 98 ? 15.399 -2.807 -11.782 1.00 77.31 98 TYR A N 1
ATOM 768 C CA . TYR A 1 98 ? 14.552 -2.809 -10.582 1.00 77.31 98 TYR A CA 1
ATOM 769 C C . TYR A 1 98 ? 14.515 -4.151 -9.830 1.00 77.31 98 TYR A C 1
ATOM 771 O O . TYR A 1 98 ? 14.133 -4.162 -8.662 1.00 77.31 98 TYR A O 1
ATOM 779 N N . SER A 1 99 ? 14.933 -5.260 -10.452 1.00 72.44 99 SER A N 1
ATOM 780 C CA . SER A 1 99 ? 15.057 -6.596 -9.838 1.00 72.44 99 SER A CA 1
ATOM 781 C C . SER A 1 99 ? 16.338 -6.754 -9.024 1.00 72.44 99 SER A C 1
ATOM 783 O O . SER A 1 99 ? 16.469 -7.648 -8.190 1.00 72.44 99 SER A O 1
ATOM 785 N N . GLN A 1 100 ? 17.298 -5.867 -9.254 1.00 61.84 100 GLN A N 1
ATOM 786 C CA . GLN A 1 100 ? 18.620 -5.927 -8.671 1.00 61.84 100 GLN A CA 1
ATOM 787 C C . GLN A 1 100 ? 18.637 -5.354 -7.246 1.00 61.84 100 GLN A C 1
ATOM 789 O O . GLN A 1 100 ? 19.104 -4.247 -6.981 1.00 61.84 100 GLN A O 1
ATOM 794 N N . SER A 1 101 ? 18.205 -6.168 -6.278 1.00 57.66 101 SER A N 1
ATOM 795 C CA . SER A 1 101 ? 18.522 -6.008 -4.850 1.00 57.66 101 SER A CA 1
ATOM 796 C C . SER A 1 101 ? 19.986 -6.394 -4.538 1.00 57.66 101 SER A C 1
ATOM 798 O O . SER A 1 101 ? 20.240 -7.049 -3.524 1.00 57.66 101 SER A O 1
ATOM 800 N N . GLN A 1 102 ? 20.925 -6.115 -5.455 1.00 54.34 102 GLN A N 1
ATOM 801 C CA . GLN A 1 102 ? 22.138 -6.923 -5.643 1.00 54.34 102 GLN A CA 1
ATOM 802 C C . GLN A 1 102 ? 22.844 -7.281 -4.316 1.00 54.34 102 GLN A C 1
ATOM 804 O O . GLN A 1 102 ? 23.324 -6.407 -3.601 1.00 54.34 102 GLN A O 1
ATOM 809 N N . PHE A 1 103 ? 22.893 -8.593 -4.038 1.00 55.72 103 PHE A N 1
ATOM 810 C CA . PHE A 1 103 ? 23.664 -9.294 -2.994 1.00 55.72 103 PHE A CA 1
ATOM 811 C C . PHE A 1 103 ? 23.113 -9.447 -1.562 1.00 55.72 103 PHE A C 1
ATOM 813 O O . PHE A 1 103 ? 23.882 -9.750 -0.653 1.00 55.72 103 PHE A O 1
ATOM 820 N N . ALA A 1 104 ? 21.794 -9.434 -1.341 1.00 44.75 104 ALA A N 1
ATOM 821 C CA . ALA A 1 104 ? 21.234 -9.842 -0.037 1.00 44.75 104 ALA A CA 1
ATOM 822 C C . ALA A 1 104 ? 21.503 -11.323 0.347 1.00 44.75 104 ALA A C 1
ATOM 824 O O . ALA A 1 104 ? 21.463 -11.664 1.524 1.00 44.75 104 ALA A O 1
ATOM 825 N N . SER A 1 105 ? 21.810 -12.197 -0.619 1.00 50.25 105 SER A N 1
ATOM 826 C CA . SER A 1 105 ? 22.101 -13.624 -0.381 1.00 50.25 105 SER A CA 1
ATOM 827 C C . SER A 1 105 ? 23.596 -13.964 -0.308 1.00 50.25 105 SER A C 1
ATOM 829 O O . SER A 1 105 ? 23.937 -15.018 0.226 1.00 50.25 105 SER A O 1
ATOM 831 N N . LEU A 1 106 ? 24.487 -13.132 -0.864 1.00 48.56 106 LEU A N 1
ATOM 832 C CA . LEU A 1 106 ? 25.927 -13.435 -0.922 1.00 48.56 106 LEU A CA 1
ATOM 833 C C . LEU A 1 106 ? 26.700 -12.784 0.238 1.00 48.56 106 LEU A C 1
ATOM 835 O O . LEU A 1 106 ? 27.685 -13.346 0.703 1.00 48.56 106 LEU A O 1
ATOM 839 N N . TYR A 1 107 ? 26.214 -11.658 0.777 1.00 51.00 107 TYR A N 1
ATOM 840 C CA . TYR A 1 107 ? 26.834 -10.976 1.923 1.00 51.00 107 TYR A CA 1
ATOM 841 C C . TYR A 1 107 ? 26.438 -11.557 3.293 1.00 51.00 107 TYR A C 1
ATOM 843 O O . TYR A 1 107 ? 27.112 -11.304 4.288 1.00 51.00 107 TYR A O 1
ATOM 851 N N . SER A 1 108 ? 25.384 -12.377 3.366 1.00 52.03 108 SER A N 1
ATOM 852 C CA . SER A 1 108 ? 24.932 -13.013 4.614 1.00 52.03 108 SER A CA 1
ATOM 853 C C . SER A 1 108 ? 25.753 -14.247 5.024 1.00 52.03 108 SER A C 1
ATOM 855 O O . SER A 1 108 ? 25.374 -14.932 5.967 1.00 52.03 108 SER A O 1
ATOM 857 N N . ARG A 1 109 ? 26.847 -14.566 4.311 1.00 51.12 109 ARG A N 1
ATOM 858 C CA . ARG A 1 109 ? 27.716 -15.733 4.570 1.00 51.12 109 ARG A CA 1
ATOM 859 C C . ARG A 1 109 ? 29.168 -15.390 4.948 1.00 51.12 109 ARG A C 1
ATOM 861 O O . ARG A 1 109 ? 2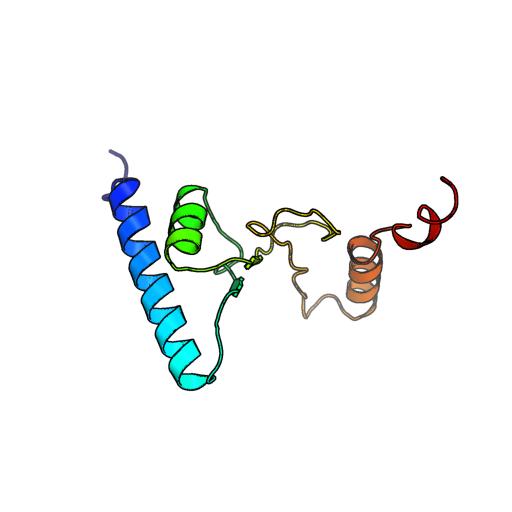9.946 -16.312 5.141 1.00 51.12 109 ARG A O 1
ATOM 868 N N . ILE A 1 110 ? 29.548 -14.109 5.061 1.00 55.50 110 ILE A N 1
ATOM 869 C CA . ILE A 1 110 ? 30.945 -13.690 5.352 1.00 55.50 110 ILE A CA 1
ATOM 870 C C . ILE A 1 110 ? 31.037 -12.752 6.581 1.00 55.50 110 ILE A C 1
ATOM 872 O O . ILE A 1 110 ? 31.965 -11.969 6.732 1.00 55.50 110 ILE A O 1
ATOM 876 N N . ARG A 1 111 ? 30.095 -12.841 7.525 1.00 40.06 111 ARG A N 1
ATOM 877 C CA . ARG A 1 111 ? 30.325 -12.386 8.911 1.00 40.06 111 ARG A CA 1
ATOM 878 C C . ARG A 1 111 ? 29.699 -13.381 9.887 1.00 40.06 111 ARG A C 1
ATOM 880 O O . ARG A 1 111 ? 28.565 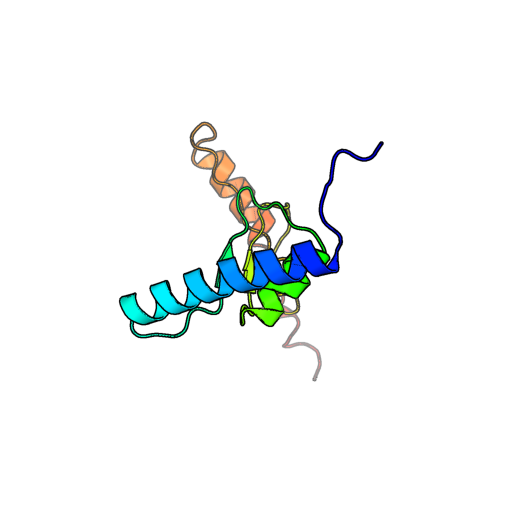-13.195 10.321 1.00 40.06 111 ARG A O 1
ATOM 887 N N . LEU A 1 112 ? 30.450 -14.454 10.130 1.00 39.09 112 LEU A N 1
ATOM 888 C CA . LEU A 1 112 ? 30.543 -15.139 11.420 1.00 39.09 112 LEU A CA 1
ATOM 889 C C . LEU A 1 112 ? 31.771 -14.577 12.140 1.00 39.09 112 LEU A C 1
ATOM 891 O O . LEU A 1 112 ? 32.749 -14.269 11.417 1.00 39.09 112 LEU A O 1
#

Radius of gyration: 18.27 Å; chains: 1; bounding box: 48×48×38 Å

Secondary structure (DSSP, 8-state):
--S--S-HHHHHHHHHHHHHHHHHHHHHHHSS---EEE-GGG---HHHHHHHHHTT--EEEE-SS----TT--GGGEE-PPP-GGGHHHHHHHHHHHHH--TTTTTGGGS--